Protein AF-X8H817-F1 (afdb_monomer)

Solvent-accessible surface area (backbone atoms only — not comparable to full-atom values): 5198 Å² total; per-residue (Å²): 119,50,80,57,96,60,36,35,41,35,49,22,37,63,68,61,91,47,58,87,90,67,58,51,70,64,45,30,62,65,39,82,73,77,47,41,82,51,52,72,82,87,36,37,38,39,27,26,82,68,52,31,90,83,37,42,64,40,80,49,59,57,52,23,33,37,44,25,6,32,41,92,81,58,56,22,47,44,48,66,48,84,89,82,64,49,74,47,76,49,112

Foldseek 3Di:
DDDDPAEDEAEADDQQVDDPVPDDPCCRHPDPDPNLVRNPPNHAYEYEDPADPVLDWDDDHPNYIYQRSVCVPVVKHWDADVPVRDIDIDD

Nearest PDB structures (foldseek):
  8x3z-assembly1_A  TM=3.411E-01  e=7.784E+00  Chryseomicrobium sp.

Mean predicted aligned error: 2.32 Å

Secondary structure (DSSP, 8-state):
-EE-SSEEE-SS---TTS-STT--HHHHHH--S-GGGG--SSSEEEE-SS--TTSS-EEETTTEEE----HHHH--EEEE-TTT--EEEE-

Radius of gyration: 12.79 Å; Cα contacts (8 Å, |Δi|>4): 185; chains: 1; bounding box: 32×25×30 Å

pLDDT: mean 96.74, std 1.48, range [90.44, 98.5]

Sequence (91 aa):
MIVSDKSIFVHAGFDCSKSVEEQEVDYLVWNRDNFWENNNTGKNIFFGHTPSVSGKVREYPNNVFCLDTGSFFNYRLGAMEVKSKEIFYVE

Structure (mmCIF, N/CA/C/O backbone):
data_AF-X8H817-F1
#
_entry.id   AF-X8H817-F1
#
loop_
_atom_site.group_PDB
_atom_site.id
_atom_site.type_symbol
_atom_site.label_atom_id
_atom_site.label_alt_id
_atom_site.label_comp_id
_atom_site.label_asym_id
_atom_site.label_entity_id
_atom_site.label_seq_id
_atom_site.pdbx_PDB_ins_code
_atom_site.Cartn_x
_atom_site.Cartn_y
_atom_site.Cartn_z
_atom_site.occupancy
_atom_site.B_iso_or_equiv
_atom_site.auth_seq_id
_atom_site.auth_comp_id
_atom_site.auth_asym_id
_atom_site.auth_atom_id
_atom_site.pdbx_PDB_model_num
ATOM 1 N N . MET A 1 1 ? -11.098 -0.236 -3.052 1.00 96.12 1 MET A N 1
ATOM 2 C CA . MET A 1 1 ? -10.527 -0.409 -1.700 1.00 96.12 1 MET A CA 1
ATOM 3 C C . MET A 1 1 ? -10.902 -1.792 -1.195 1.00 96.12 1 MET A C 1
ATOM 5 O O . MET A 1 1 ? -12.007 -2.234 -1.481 1.00 96.12 1 MET A O 1
ATOM 9 N N . ILE A 1 2 ? -10.000 -2.473 -0.491 1.00 97.38 2 ILE A N 1
ATOM 10 C CA . ILE A 1 2 ? -10.264 -3.749 0.189 1.00 97.38 2 ILE A CA 1
ATOM 11 C C . ILE A 1 2 ? -9.881 -3.574 1.656 1.00 97.38 2 ILE A C 1
ATOM 13 O O . ILE A 1 2 ? -8.809 -3.046 1.947 1.00 97.38 2 ILE A O 1
ATOM 17 N N . VAL A 1 3 ? -10.738 -4.017 2.573 1.00 97.75 3 VAL A N 1
ATOM 18 C CA . VAL A 1 3 ? -10.510 -3.908 4.019 1.00 97.75 3 VAL A CA 1
ATOM 19 C C . VAL A 1 3 ? -10.517 -5.297 4.646 1.00 97.75 3 VAL A C 1
ATOM 21 O O . VAL A 1 3 ? -11.355 -6.134 4.329 1.00 97.75 3 VAL A O 1
ATOM 24 N N . SER A 1 4 ? -9.557 -5.530 5.533 1.00 96.44 4 SER A N 1
ATOM 25 C CA . SER A 1 4 ? -9.415 -6.736 6.349 1.00 96.44 4 SER A CA 1
ATOM 26 C C . SER A 1 4 ? -9.289 -6.360 7.826 1.00 96.44 4 SER A C 1
ATOM 28 O O . SER A 1 4 ? -9.230 -5.178 8.183 1.00 96.44 4 SER A O 1
ATOM 30 N N . ASP A 1 5 ? -9.158 -7.353 8.703 1.00 95.94 5 ASP A N 1
ATOM 31 C CA . ASP A 1 5 ? -9.000 -7.131 10.144 1.00 95.94 5 ASP A CA 1
ATOM 32 C C . ASP A 1 5 ? -7.771 -6.280 10.490 1.00 95.94 5 ASP A C 1
ATOM 34 O O . ASP A 1 5 ? -7.845 -5.435 11.381 1.00 95.94 5 ASP A O 1
ATOM 38 N N . LYS A 1 6 ? -6.662 -6.438 9.756 1.00 97.19 6 LYS A N 1
ATOM 39 C CA . LYS A 1 6 ? -5.379 -5.772 10.057 1.00 97.19 6 LYS A CA 1
ATOM 40 C C . LYS A 1 6 ? -4.927 -4.764 9.005 1.00 97.19 6 LYS A C 1
ATOM 42 O O . LYS A 1 6 ? -3.910 -4.098 9.201 1.00 97.19 6 LYS A O 1
ATOM 47 N N . SER A 1 7 ? -5.591 -4.691 7.854 1.00 98.06 7 SER A N 1
ATOM 48 C CA . SER A 1 7 ? -5.061 -3.943 6.708 1.00 98.06 7 SER A CA 1
ATOM 49 C C . SER A 1 7 ? -6.139 -3.374 5.797 1.00 98.06 7 SER A C 1
ATOM 51 O O . SER A 1 7 ? -7.181 -4.000 5.599 1.00 98.06 7 SER A O 1
ATOM 53 N N . ILE A 1 8 ? -5.839 -2.216 5.220 1.00 98.44 8 ILE A N 1
ATOM 54 C CA . ILE A 1 8 ? -6.596 -1.525 4.179 1.00 98.44 8 ILE A CA 1
ATOM 55 C C . ILE A 1 8 ? -5.712 -1.469 2.930 1.00 98.44 8 ILE A C 1
ATOM 57 O O . ILE A 1 8 ? -4.545 -1.090 2.999 1.00 98.44 8 ILE A O 1
ATOM 61 N N . PHE A 1 9 ? -6.278 -1.833 1.786 1.00 98.50 9 PHE A N 1
ATOM 62 C CA . PHE A 1 9 ? -5.638 -1.753 0.478 1.00 98.50 9 PHE A CA 1
ATOM 63 C C . PHE A 1 9 ? -6.401 -0.752 -0.383 1.00 98.50 9 PHE A C 1
ATOM 65 O O . PHE A 1 9 ? -7.604 -0.914 -0.630 1.00 98.50 9 PHE A O 1
ATOM 72 N N . VAL A 1 10 ? -5.716 0.286 -0.846 1.00 98.31 10 VAL A N 1
ATOM 73 C CA . VAL A 1 10 ? -6.311 1.390 -1.606 1.00 98.31 10 VAL A CA 1
ATOM 74 C C . VAL A 1 10 ? -5.408 1.789 -2.770 1.00 98.31 10 VAL A C 1
ATOM 76 O O . VAL A 1 10 ? -4.232 1.456 -2.776 1.00 98.31 10 VAL A O 1
ATOM 79 N N . HIS A 1 11 ? -5.950 2.440 -3.799 1.00 98.44 11 HIS A N 1
ATOM 80 C CA . HIS A 1 11 ? -5.148 2.811 -4.964 1.00 98.44 11 HIS A CA 1
ATOM 81 C C . HIS A 1 11 ? -4.247 4.021 -4.675 1.00 98.44 11 HIS A C 1
ATOM 83 O O . HIS A 1 11 ? -3.037 3.909 -4.852 1.00 98.44 11 HIS A O 1
ATOM 89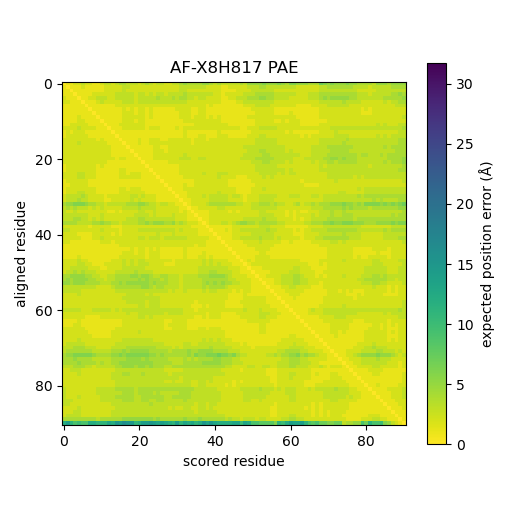 N N . ALA A 1 12 ? -4.813 5.143 -4.213 1.00 98.12 12 ALA A N 1
ATOM 90 C CA . ALA A 1 12 ? -4.088 6.410 -4.079 1.00 98.12 12 ALA A CA 1
ATOM 91 C C . ALA A 1 12 ? -4.016 6.961 -2.651 1.00 98.12 12 ALA A C 1
ATOM 93 O O . ALA A 1 12 ? -2.946 7.357 -2.201 1.00 98.12 12 ALA A O 1
ATOM 94 N N . GLY A 1 13 ? -5.123 6.973 -1.913 1.00 97.19 13 GLY A N 1
ATOM 95 C CA . GLY A 1 13 ? -5.121 7.477 -0.542 1.00 97.19 13 GLY A CA 1
ATOM 96 C C . GLY A 1 13 ? -6.350 7.070 0.244 1.00 97.19 13 GLY A C 1
ATOM 97 O O . GLY A 1 13 ? -7.308 6.560 -0.322 1.00 97.19 13 GLY A O 1
ATOM 98 N N . PHE A 1 14 ? -6.304 7.269 1.557 1.00 97.94 14 PHE A N 1
ATOM 99 C CA . PHE A 1 14 ? -7.409 6.983 2.467 1.00 97.94 14 PHE A CA 1
ATOM 100 C C . PHE A 1 14 ? -7.653 8.199 3.360 1.00 97.94 14 PHE A C 1
ATOM 102 O O . PHE A 1 14 ? -6.725 8.672 4.021 1.00 97.94 14 PHE A O 1
ATOM 109 N N . ASP A 1 15 ? -8.878 8.719 3.358 1.00 97.50 15 ASP A N 1
ATOM 110 C CA . ASP A 1 15 ? -9.236 9.883 4.160 1.00 97.50 15 ASP A CA 1
ATOM 111 C C . ASP A 1 15 ? -9.387 9.445 5.619 1.00 97.50 15 ASP A C 1
ATOM 113 O O . ASP A 1 15 ? -10.392 8.851 6.009 1.00 97.50 15 ASP A O 1
ATOM 117 N N . CYS A 1 16 ? -8.366 9.734 6.426 1.00 96.12 16 CYS A N 1
ATOM 118 C CA . CYS A 1 16 ? -8.299 9.337 7.834 1.00 96.12 16 CYS A CA 1
ATOM 119 C C . CYS A 1 16 ? -9.252 10.141 8.740 1.00 96.12 16 CYS A C 1
ATOM 121 O O . CYS A 1 16 ? -9.319 9.881 9.943 1.00 96.12 16 CYS A O 1
ATOM 123 N N . SER A 1 17 ? -9.972 11.127 8.193 1.00 95.94 17 SER A N 1
ATOM 124 C CA . SER A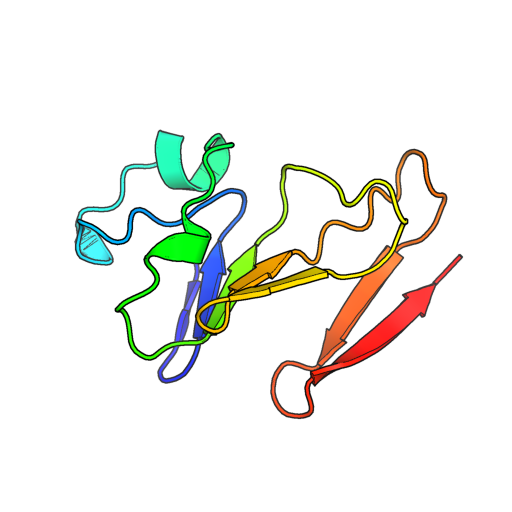 1 17 ? -11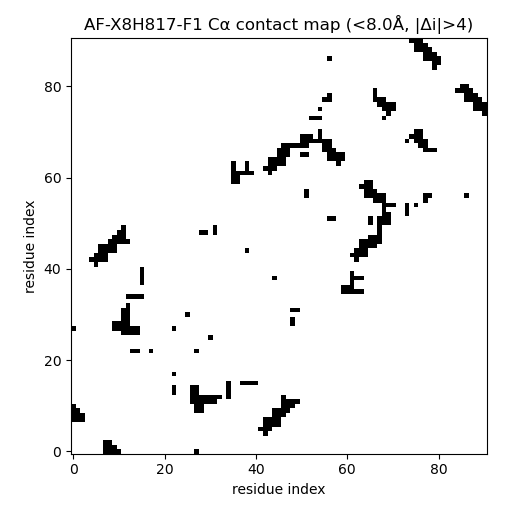.034 11.848 8.904 1.00 95.94 17 SER A CA 1
ATOM 125 C C . SER A 1 17 ? -12.410 11.187 8.770 1.00 95.94 17 SER A C 1
ATOM 127 O O . SER A 1 17 ? -13.324 11.537 9.515 1.00 95.94 17 SER A O 1
ATOM 129 N N . LYS A 1 18 ? -12.553 10.219 7.855 1.00 96.88 18 LYS A N 1
ATOM 130 C CA . LYS A 1 18 ? -13.812 9.540 7.537 1.00 96.88 18 LYS A CA 1
ATOM 131 C C . LYS A 1 18 ? -13.755 8.053 7.871 1.00 96.88 18 LYS A C 1
ATOM 133 O O . LYS A 1 18 ? -12.686 7.440 7.890 1.00 96.88 18 LYS A O 1
ATOM 138 N N . SER A 1 19 ? -14.920 7.449 8.099 1.00 95.88 19 SER A N 1
ATOM 139 C CA . SER A 1 19 ? -15.031 5.989 8.189 1.00 95.88 19 SER A CA 1
ATOM 140 C C . SER A 1 19 ? -14.743 5.314 6.840 1.00 95.88 19 SER A C 1
ATOM 142 O O . SER A 1 19 ? -14.591 5.972 5.808 1.00 95.88 19 SER A O 1
ATOM 144 N N . VAL A 1 20 ? -14.654 3.982 6.837 1.00 95.44 20 VAL A N 1
ATOM 145 C CA . VAL A 1 20 ? -14.454 3.183 5.615 1.00 95.44 20 VAL A CA 1
ATOM 146 C C . VAL A 1 20 ? -15.640 3.345 4.660 1.00 95.44 20 VAL A C 1
ATOM 148 O O . VAL A 1 20 ? -15.459 3.378 3.445 1.00 95.44 20 VAL A O 1
ATOM 151 N N . GLU A 1 21 ? -16.843 3.463 5.211 1.00 95.81 21 GLU A N 1
ATO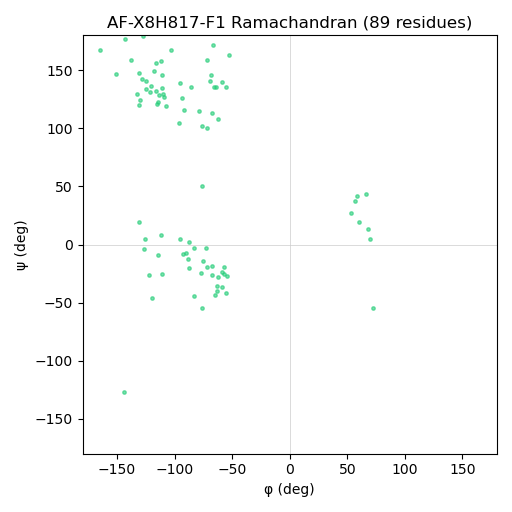M 152 C CA . GLU A 1 21 ? -18.106 3.551 4.483 1.00 95.81 21 GLU A CA 1
ATOM 153 C C . GLU A 1 21 ? -18.337 4.943 3.874 1.00 95.81 21 GLU A C 1
ATOM 155 O O . GLU A 1 21 ? -19.047 5.067 2.880 1.00 95.81 21 GLU A O 1
ATOM 160 N N . GLU A 1 22 ? -17.715 5.977 4.443 1.00 97.94 22 GLU A N 1
ATOM 161 C CA . GLU A 1 22 ? -17.853 7.383 4.031 1.00 97.94 22 GLU A CA 1
ATOM 162 C C . GLU A 1 22 ? -16.748 7.848 3.068 1.00 97.94 22 GLU A C 1
ATOM 164 O O . GLU A 1 22 ? -16.662 9.031 2.730 1.00 97.94 22 GLU A O 1
ATOM 169 N N . GLN A 1 23 ? -15.865 6.944 2.640 1.00 98.06 23 GLN A N 1
ATOM 170 C CA . GLN A 1 23 ? -14.790 7.289 1.715 1.00 98.06 23 GLN A CA 1
ATOM 171 C C . GLN A 1 23 ? -15.341 7.733 0.353 1.00 98.06 23 GLN A C 1
ATOM 173 O O . GLN A 1 23 ? -16.182 7.063 -0.246 1.00 98.06 23 GLN A O 1
ATOM 178 N N . GLU A 1 24 ? -14.779 8.813 -0.190 1.00 98.06 24 GLU A N 1
ATOM 179 C CA . GLU A 1 24 ? -15.108 9.279 -1.539 1.00 98.06 24 GLU A CA 1
ATOM 180 C C . GLU A 1 24 ? -14.254 8.562 -2.581 1.00 98.06 24 GLU A C 1
ATOM 182 O O . GLU A 1 24 ? -13.031 8.471 -2.445 1.00 98.06 24 GLU A O 1
ATOM 187 N N . VAL A 1 25 ? -14.883 8.117 -3.669 1.00 97.81 25 VAL A N 1
ATOM 188 C CA . VAL A 1 25 ? -14.194 7.404 -4.758 1.00 97.81 25 VAL A CA 1
ATOM 189 C C . VAL A 1 25 ? -13.029 8.222 -5.318 1.00 97.81 25 VAL A C 1
ATOM 191 O O . VAL A 1 25 ? -11.947 7.672 -5.526 1.00 97.81 25 VAL A O 1
ATOM 194 N N . ASP A 1 26 ? -13.216 9.530 -5.497 1.00 98.12 26 ASP A N 1
ATOM 195 C CA . ASP A 1 26 ? -12.170 10.405 -6.028 1.00 98.12 26 ASP A CA 1
ATOM 196 C C . ASP A 1 26 ? -10.953 10.473 -5.103 1.00 98.12 26 ASP A C 1
ATOM 198 O O . ASP A 1 26 ? -9.820 10.394 -5.574 1.00 98.12 26 ASP A O 1
ATOM 202 N N . TYR A 1 27 ? -11.159 10.521 -3.784 1.00 97.62 27 TYR A N 1
ATOM 203 C CA . TYR A 1 27 ? -10.055 10.502 -2.824 1.00 97.62 27 TYR A CA 1
ATOM 204 C C . TYR A 1 27 ? -9.304 9.164 -2.875 1.00 97.62 27 TYR A C 1
ATOM 206 O O . TYR A 1 27 ? -8.074 9.124 -2.938 1.00 97.62 27 TYR A O 1
ATOM 214 N N . LEU A 1 28 ? -10.041 8.050 -2.935 1.00 98.06 28 LEU A N 1
ATOM 215 C CA . LEU A 1 28 ? -9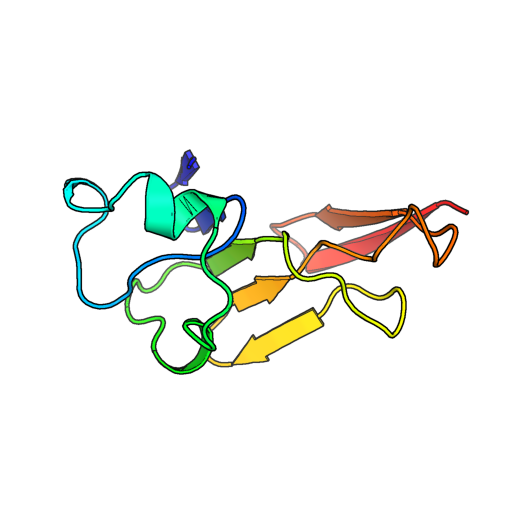.460 6.706 -2.979 1.00 98.06 28 LEU A CA 1
ATOM 216 C C . LEU A 1 28 ? -8.590 6.458 -4.225 1.00 98.06 28 LEU A C 1
ATOM 218 O O . LEU A 1 28 ? -7.681 5.619 -4.174 1.00 98.06 28 LEU A O 1
ATOM 222 N N . VAL A 1 29 ? -8.874 7.146 -5.337 1.00 98.25 29 VAL A N 1
ATOM 223 C CA . VAL A 1 29 ? -8.260 6.892 -6.655 1.00 98.25 29 VAL A CA 1
ATOM 224 C C . VAL A 1 29 ? -7.313 8.007 -7.117 1.00 98.25 29 VAL A C 1
ATOM 226 O O . VAL A 1 29 ? -6.391 7.729 -7.879 1.00 98.25 29 VAL A O 1
ATOM 229 N N . TRP A 1 30 ? -7.472 9.245 -6.650 1.00 98.12 30 TRP A N 1
ATOM 230 C CA . TRP A 1 30 ? -6.720 10.389 -7.184 1.00 98.12 30 TRP A CA 1
ATOM 231 C C . TRP A 1 30 ? -5.970 11.213 -6.142 1.00 98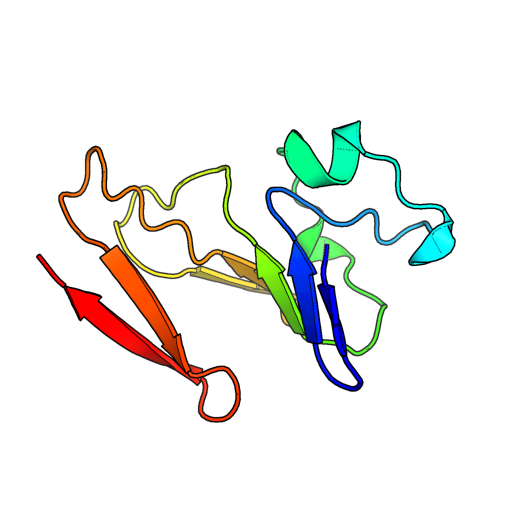.12 30 TRP A C 1
ATOM 233 O O . TRP A 1 30 ? -5.242 12.134 -6.518 1.00 98.12 30 TRP A O 1
ATOM 243 N N . ASN A 1 31 ? -6.114 10.904 -4.851 1.00 96.56 31 ASN A N 1
ATOM 244 C CA . ASN A 1 31 ? -5.441 11.666 -3.809 1.00 96.56 31 ASN A CA 1
ATOM 245 C C . ASN A 1 31 ? -3.907 11.658 -3.971 1.00 96.56 31 ASN A C 1
ATOM 247 O O . ASN A 1 31 ? -3.289 10.630 -4.259 1.00 96.56 31 ASN A O 1
ATOM 251 N N . ARG A 1 32 ? -3.290 12.818 -3.727 1.00 96.00 32 ARG A N 1
ATOM 252 C CA . ARG A 1 32 ? -1.828 12.993 -3.675 1.00 96.00 32 ARG A CA 1
ATOM 253 C C . ARG A 1 32 ? -1.347 13.643 -2.377 1.00 96.00 32 ARG A C 1
ATOM 255 O O . ARG A 1 32 ? -0.154 13.904 -2.250 1.00 96.00 32 ARG A O 1
ATOM 262 N N . ASP A 1 33 ? -2.252 13.882 -1.432 1.00 93.19 33 ASP A N 1
ATOM 263 C CA . ASP A 1 33 ? -1.929 14.476 -0.140 1.00 93.19 33 ASP A CA 1
ATOM 264 C C . ASP A 1 33 ? -1.170 13.493 0.760 1.00 93.19 33 ASP A C 1
ATOM 266 O O . ASP A 1 33 ? -1.287 12.270 0.625 1.00 93.19 33 ASP A O 1
ATOM 270 N N . ASN A 1 34 ? -0.459 14.031 1.753 1.00 94.50 34 ASN A N 1
ATOM 271 C CA . ASN A 1 34 ? 0.317 13.272 2.736 1.00 94.50 34 ASN A CA 1
ATOM 272 C C . ASN A 1 34 ? -0.561 12.614 3.824 1.00 94.50 34 ASN A C 1
ATOM 274 O O . ASN A 1 34 ? -0.302 12.749 5.020 1.00 94.50 34 ASN A O 1
ATOM 278 N N . PHE A 1 35 ? -1.615 11.890 3.439 1.00 95.44 35 PHE A N 1
ATOM 279 C CA . PHE A 1 35 ? -2.588 11.305 4.379 1.00 95.44 35 PHE A CA 1
ATOM 280 C C . PHE A 1 35 ? -1.952 10.338 5.397 1.00 95.44 35 PHE A C 1
ATOM 282 O O . PHE A 1 35 ? -2.476 10.142 6.494 1.00 95.44 35 PHE A O 1
ATOM 289 N N . TRP A 1 36 ? -0.792 9.762 5.059 1.00 95.44 36 TRP A N 1
ATOM 290 C CA . TRP A 1 36 ? -0.010 8.887 5.933 1.00 95.44 36 TRP A CA 1
ATOM 291 C C . TRP A 1 36 ? 0.393 9.531 7.266 1.00 95.44 36 TRP A C 1
ATOM 293 O O . TRP A 1 36 ? 0.671 8.824 8.232 1.00 95.44 36 TRP A O 1
ATOM 303 N N . GLU A 1 37 ? 0.381 10.860 7.369 1.00 95.31 37 GLU A N 1
ATOM 304 C CA . GLU A 1 37 ? 0.655 11.575 8.620 1.00 95.31 37 GLU A CA 1
ATOM 305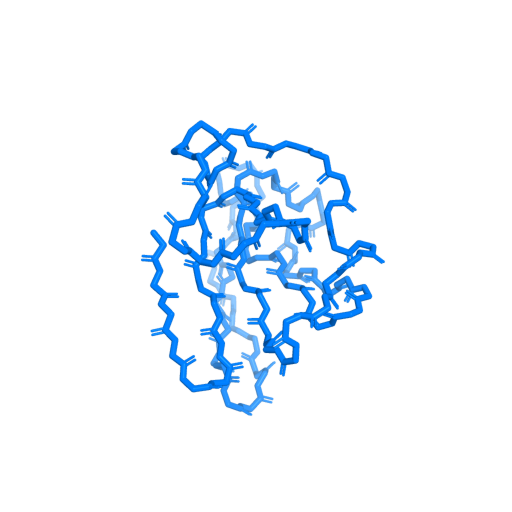 C C . GLU A 1 37 ? -0.425 11.360 9.692 1.00 95.31 37 GLU A C 1
ATOM 307 O O . GLU A 1 37 ? -0.141 11.542 10.874 1.00 95.31 37 GLU A O 1
ATOM 312 N N . ASN A 1 38 ? -1.626 10.905 9.312 1.00 95.19 38 ASN A N 1
ATOM 313 C CA . ASN A 1 38 ? -2.791 10.867 10.199 1.00 95.19 38 ASN A CA 1
ATOM 314 C C . ASN A 1 38 ? -3.529 9.519 10.226 1.00 95.19 38 ASN A C 1
ATOM 316 O O . ASN A 1 38 ? -4.687 9.478 10.640 1.00 95.19 38 ASN A O 1
ATOM 320 N N . ASN A 1 39 ? -2.902 8.408 9.812 1.00 96.88 39 ASN A N 1
ATOM 321 C CA . ASN A 1 39 ? -3.559 7.099 9.910 1.00 96.88 39 ASN A CA 1
ATOM 322 C C . ASN A 1 39 ? -3.863 6.740 11.376 1.00 96.88 39 ASN A C 1
ATOM 324 O O . ASN A 1 39 ? -2.979 6.382 12.152 1.00 96.88 39 ASN A O 1
ATOM 328 N N . ASN A 1 40 ? -5.146 6.796 11.718 1.00 95.75 40 ASN A N 1
ATOM 329 C CA . ASN A 1 40 ? -5.714 6.543 13.041 1.00 95.75 40 ASN A CA 1
ATOM 330 C C . ASN A 1 40 ? -6.572 5.261 13.077 1.00 95.75 40 ASN A C 1
ATOM 332 O O . ASN A 1 40 ? -7.223 4.974 14.078 1.00 95.75 40 ASN A O 1
ATOM 336 N N . THR A 1 41 ? -6.558 4.465 12.003 1.00 96.00 41 THR A N 1
ATOM 337 C CA . THR A 1 41 ? -7.445 3.299 11.831 1.00 96.00 41 THR A CA 1
ATOM 338 C C . THR A 1 41 ? -7.042 2.082 12.669 1.00 96.00 41 THR A C 1
ATOM 340 O O . THR A 1 41 ? -7.793 1.111 12.763 1.00 96.00 41 THR A O 1
ATOM 343 N N . GLY A 1 42 ? -5.821 2.079 13.218 1.00 96.31 42 GLY A N 1
ATOM 344 C CA . GLY A 1 42 ? -5.211 0.907 13.856 1.00 96.31 42 GLY A CA 1
ATOM 345 C C . GLY A 1 42 ? -4.820 -0.214 12.880 1.00 96.31 42 GLY A C 1
ATOM 346 O O . GLY A 1 42 ? -4.380 -1.276 13.320 1.00 96.31 42 GLY A O 1
ATOM 347 N N . LYS A 1 43 ? -4.964 -0.000 11.564 1.00 97.56 43 LYS A N 1
ATOM 348 C CA . LYS A 1 43 ? -4.631 -0.957 10.497 1.00 97.56 43 LYS A CA 1
ATOM 349 C C . LYS A 1 43 ? -3.432 -0.464 9.684 1.00 97.56 43 LYS A C 1
ATOM 351 O O . LYS A 1 43 ? -3.161 0.734 9.618 1.00 97.56 43 LYS A O 1
ATOM 356 N N . ASN A 1 44 ? -2.746 -1.390 9.017 1.00 98.12 44 ASN A N 1
ATOM 357 C CA . ASN A 1 44 ? -1.791 -1.031 7.966 1.00 98.12 44 ASN A CA 1
ATOM 358 C C . ASN A 1 44 ? -2.551 -0.486 6.749 1.00 98.12 44 ASN A C 1
ATOM 360 O O . ASN A 1 44 ? -3.574 -1.065 6.379 1.00 98.12 44 ASN A O 1
ATOM 364 N N . ILE A 1 45 ? -2.041 0.552 6.090 1.00 98.31 45 ILE A N 1
ATOM 365 C CA . ILE A 1 45 ? -2.590 1.031 4.815 1.00 98.31 45 ILE A CA 1
ATOM 366 C C . ILE A 1 45 ? -1.560 0.805 3.712 1.00 98.31 45 ILE A C 1
ATOM 368 O O . ILE A 1 45 ? -0.450 1.319 3.788 1.00 98.31 45 ILE A O 1
ATOM 372 N N . PHE A 1 46 ? -1.931 0.062 2.673 1.00 98.38 46 PHE A N 1
ATOM 373 C CA . PHE A 1 46 ? -1.102 -0.171 1.492 1.00 98.38 46 PHE A CA 1
ATOM 374 C C . PHE A 1 46 ? -1.691 0.579 0.298 1.00 98.38 46 PHE A C 1
ATOM 376 O O . PHE A 1 46 ? -2.877 0.417 -0.004 1.00 98.38 46 PHE A O 1
ATOM 383 N N . PHE A 1 47 ? -0.870 1.391 -0.369 1.00 98.31 47 PHE A N 1
ATOM 384 C CA . PHE A 1 47 ? -1.294 2.240 -1.482 1.00 98.31 47 PHE A CA 1
ATOM 385 C C . PHE A 1 47 ? -0.243 2.359 -2.594 1.00 98.31 47 PHE A C 1
ATOM 387 O O . PHE A 1 47 ? 0.850 1.800 -2.495 1.00 98.31 47 PHE A O 1
ATOM 394 N N . GLY A 1 48 ? -0.583 3.068 -3.671 1.00 97.38 48 GLY A N 1
ATOM 395 C CA . GLY A 1 48 ? 0.304 3.378 -4.789 1.00 97.38 48 GLY A CA 1
ATOM 396 C C . GLY A 1 48 ? 0.044 4.772 -5.367 1.00 97.38 48 GLY A C 1
ATOM 397 O O . GLY A 1 48 ? 0.031 5.754 -4.629 1.00 97.38 48 GLY A O 1
ATOM 398 N N . HIS A 1 49 ? -0.173 4.860 -6.683 1.00 97.38 49 HIS A N 1
ATOM 399 C CA . HIS A 1 49 ? -0.565 6.063 -7.437 1.00 97.38 49 HIS A CA 1
ATOM 400 C C . HIS A 1 49 ? 0.515 7.136 -7.624 1.00 97.38 49 HIS A C 1
ATOM 402 O O . HIS A 1 49 ? 0.772 7.572 -8.749 1.00 97.38 49 HIS A O 1
ATOM 408 N N . THR A 1 50 ? 1.115 7.617 -6.532 1.00 96.31 50 THR A N 1
ATOM 409 C CA . THR A 1 50 ? 2.262 8.527 -6.611 1.00 96.31 50 THR A CA 1
ATOM 410 C C . THR A 1 50 ? 3.536 7.701 -6.467 1.00 96.31 50 THR A C 1
ATOM 412 O O . THR A 1 50 ? 3.854 7.267 -5.355 1.00 96.31 50 THR A O 1
ATOM 415 N N . PRO A 1 51 ? 4.267 7.464 -7.570 1.00 95.94 51 PRO A N 1
ATOM 416 C CA . PRO A 1 51 ? 5.351 6.505 -7.571 1.00 95.94 51 PRO A CA 1
ATOM 417 C C . PRO A 1 51 ? 6.530 6.974 -6.726 1.00 95.94 51 PRO A C 1
ATOM 419 O O . PRO A 1 51 ? 6.901 8.151 -6.673 1.00 95.94 51 PRO A O 1
ATOM 422 N N . SER A 1 52 ? 7.185 6.003 -6.107 1.00 94.00 52 SER A N 1
ATOM 423 C CA . SER A 1 52 ? 8.457 6.191 -5.443 1.00 94.00 52 SER A CA 1
ATOM 424 C C . SER A 1 52 ? 9.558 6.490 -6.459 1.00 94.00 52 SER A C 1
ATOM 426 O O . SER A 1 52 ? 9.986 5.626 -7.220 1.00 94.00 52 SER A O 1
ATOM 428 N N . VAL A 1 53 ? 10.088 7.712 -6.417 1.00 93.12 53 VAL A N 1
ATOM 429 C CA . VAL A 1 53 ? 11.233 8.151 -7.237 1.00 93.12 53 VAL A CA 1
ATOM 430 C C . VAL A 1 53 ? 12.476 7.271 -7.030 1.00 93.12 53 VAL A C 1
ATOM 432 O O . VAL A 1 53 ? 13.300 7.162 -7.925 1.00 93.12 53 VAL A O 1
ATOM 435 N N . SER A 1 54 ? 12.620 6.608 -5.876 1.00 95.00 54 SER A N 1
ATOM 436 C CA . SER A 1 54 ? 13.765 5.725 -5.609 1.00 95.00 54 SER A CA 1
ATOM 437 C C . SER A 1 54 ? 13.607 4.313 -6.187 1.00 95.00 54 SER A C 1
ATOM 439 O O . SER A 1 54 ? 14.502 3.487 -6.002 1.00 95.00 54 SER A O 1
ATOM 441 N N . GLY A 1 55 ? 12.468 3.995 -6.813 1.00 96.06 55 GLY A N 1
ATOM 442 C CA . GLY A 1 55 ? 12.170 2.652 -7.314 1.00 96.06 55 GLY A CA 1
ATOM 443 C C . GLY A 1 55 ? 11.966 1.605 -6.219 1.00 96.06 55 GLY A C 1
ATOM 444 O O . GLY A 1 55 ? 11.999 0.411 -6.493 1.00 96.06 55 GLY A O 1
ATOM 445 N N . LYS A 1 56 ? 11.806 2.028 -4.962 1.00 97.25 56 LYS A N 1
ATOM 446 C CA . LYS A 1 56 ? 11.653 1.144 -3.799 1.00 97.25 56 LYS A CA 1
ATOM 447 C C . LYS A 1 56 ? 10.307 1.357 -3.133 1.00 97.25 56 LYS A C 1
ATOM 449 O O . LYS A 1 56 ? 9.809 2.484 -3.124 1.00 97.25 56 LYS A O 1
ATOM 454 N N . VAL A 1 57 ? 9.774 0.295 -2.534 1.00 97.62 57 VAL A N 1
ATOM 455 C CA . VAL A 1 57 ? 8.635 0.395 -1.617 1.00 97.62 57 VAL A CA 1
ATOM 456 C C . VAL A 1 57 ? 8.989 1.380 -0.501 1.00 97.62 57 VAL A C 1
ATOM 458 O O . VAL A 1 57 ? 10.105 1.349 0.023 1.00 97.62 57 VAL A O 1
ATOM 461 N N . ARG A 1 58 ? 8.061 2.278 -0.165 1.00 97.00 58 ARG A N 1
ATOM 462 C CA . ARG A 1 58 ? 8.248 3.279 0.893 1.00 97.00 58 ARG A CA 1
ATOM 463 C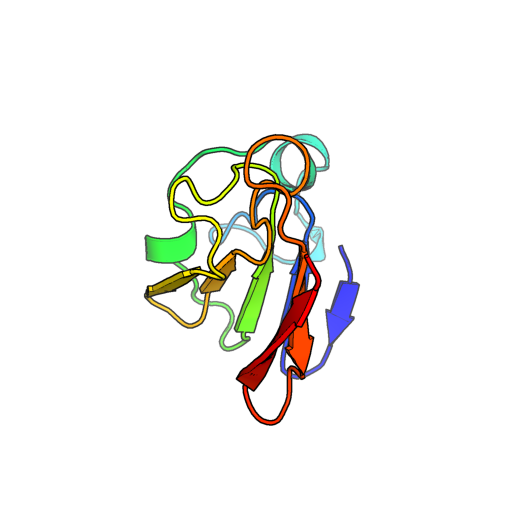 C . ARG A 1 58 ? 7.366 2.959 2.083 1.00 97.00 58 ARG A C 1
ATOM 465 O O . ARG A 1 58 ? 6.160 2.802 1.926 1.00 97.00 58 ARG A O 1
ATOM 472 N N . GLU A 1 59 ? 7.971 2.931 3.260 1.00 96.56 59 GLU A N 1
ATOM 473 C CA . GLU A 1 59 ? 7.260 2.965 4.533 1.00 96.56 59 GLU A CA 1
ATOM 474 C C . GLU A 1 59 ? 7.180 4.420 5.001 1.00 96.56 59 GLU A C 1
ATOM 476 O O . GLU A 1 59 ? 8.186 5.131 5.062 1.00 96.56 59 GLU A O 1
ATOM 481 N N . TYR A 1 60 ? 5.963 4.865 5.278 1.00 96.62 60 TYR A N 1
ATOM 482 C CA . TYR A 1 60 ? 5.644 6.154 5.869 1.00 96.62 60 TYR A CA 1
ATOM 483 C C . TYR A 1 60 ? 5.299 5.968 7.355 1.00 96.62 60 TYR A C 1
ATOM 485 O O . TYR A 1 60 ? 5.069 4.839 7.806 1.00 96.62 60 TYR A O 1
ATOM 493 N N . PRO A 1 61 ? 5.229 7.060 8.139 1.00 96.00 61 PRO A N 1
ATOM 494 C CA . PRO A 1 61 ? 4.695 7.007 9.495 1.00 96.00 61 PRO A CA 1
ATOM 495 C C . PRO A 1 61 ? 3.305 6.357 9.569 1.00 96.00 61 PRO A C 1
ATOM 497 O O . PRO A 1 61 ? 2.596 6.223 8.572 1.00 96.00 61 PRO A O 1
ATOM 500 N N . ASN A 1 62 ? 2.909 5.965 10.781 1.00 97.00 62 ASN A N 1
ATOM 501 C CA . ASN A 1 62 ? 1.576 5.435 11.081 1.00 97.00 62 ASN A CA 1
ATOM 502 C C . ASN A 1 62 ? 1.175 4.202 10.249 1.00 97.00 62 ASN A C 1
ATOM 504 O O . ASN A 1 62 ? 0.010 4.042 9.895 1.00 97.00 62 ASN A O 1
ATOM 508 N N . ASN A 1 63 ? 2.118 3.299 9.962 1.00 97.31 63 ASN A N 1
ATOM 509 C CA . ASN A 1 63 ? 1.860 2.037 9.256 1.00 97.31 63 ASN A CA 1
ATOM 510 C C . ASN A 1 63 ? 1.246 2.221 7.855 1.00 97.31 63 ASN A C 1
ATOM 512 O O . ASN A 1 63 ? 0.330 1.484 7.473 1.00 97.31 63 ASN A O 1
ATOM 516 N N . VAL A 1 64 ? 1.733 3.199 7.092 1.00 98.19 64 VAL A N 1
ATOM 517 C CA . VAL A 1 64 ? 1.307 3.417 5.704 1.00 98.19 64 VAL A CA 1
ATOM 518 C C . VAL A 1 64 ? 2.442 3.076 4.739 1.00 98.19 64 VAL A C 1
ATOM 520 O O . VAL A 1 64 ? 3.585 3.467 4.947 1.00 98.19 64 VAL A O 1
ATOM 523 N N . PHE A 1 65 ? 2.142 2.340 3.672 1.00 98.06 65 PHE A N 1
ATOM 524 C CA . PHE A 1 65 ? 3.134 1.755 2.771 1.00 98.06 65 PHE A CA 1
ATOM 525 C C . PHE A 1 65 ? 2.783 2.056 1.311 1.00 98.06 65 PHE A C 1
ATOM 527 O O . PHE A 1 65 ? 1.735 1.626 0.829 1.00 98.06 65 PHE A O 1
ATOM 534 N N . CYS A 1 66 ? 3.667 2.750 0.589 1.00 97.88 66 CYS A N 1
ATOM 535 C CA . CYS A 1 66 ? 3.541 2.930 -0.858 1.00 97.88 66 CYS A CA 1
ATOM 536 C C . CYS A 1 66 ? 4.290 1.817 -1.591 1.00 97.88 66 CYS A C 1
ATOM 538 O O . CYS A 1 66 ? 5.518 1.726 -1.508 1.00 97.88 66 CYS A O 1
ATOM 540 N N . LEU A 1 67 ? 3.545 0.987 -2.319 1.00 97.94 67 LEU A N 1
ATOM 541 C CA . LEU A 1 67 ? 4.066 -0.116 -3.126 1.00 97.94 67 LEU A CA 1
ATOM 542 C C . LEU A 1 67 ? 4.334 0.289 -4.583 1.00 97.94 67 LEU A C 1
ATOM 544 O O . LEU A 1 67 ? 4.937 -0.478 -5.333 1.00 97.94 67 LEU A O 1
ATOM 548 N N . ASP A 1 68 ? 3.915 1.492 -4.988 1.00 97.88 68 ASP A N 1
ATOM 549 C CA . ASP A 1 68 ? 4.191 2.002 -6.327 1.00 97.88 68 ASP A CA 1
ATOM 550 C C . ASP A 1 68 ? 5.674 2.358 -6.458 1.00 97.88 68 ASP A C 1
ATOM 552 O O . ASP A 1 68 ? 6.165 3.394 -6.007 1.00 97.88 68 ASP A O 1
ATOM 556 N N . THR A 1 69 ? 6.398 1.441 -7.081 1.00 97.88 69 THR A N 1
ATOM 557 C CA . THR A 1 69 ? 7.829 1.535 -7.369 1.00 97.88 69 THR A CA 1
ATOM 558 C C . THR A 1 69 ? 8.105 2.247 -8.688 1.00 97.88 69 THR A C 1
ATOM 560 O O . THR A 1 69 ? 9.264 2.380 -9.071 1.00 97.88 69 THR A O 1
ATOM 563 N N . GLY A 1 70 ? 7.080 2.739 -9.390 1.00 97.12 70 GLY A N 1
ATOM 564 C CA . GLY A 1 70 ? 7.264 3.440 -10.651 1.00 97.12 70 GLY A CA 1
ATOM 565 C C . GLY A 1 70 ? 7.808 2.538 -11.752 1.00 97.12 70 GLY A C 1
ATOM 566 O O . GLY A 1 70 ? 8.710 2.945 -12.479 1.00 97.12 70 GLY A O 1
ATOM 567 N N . SER A 1 71 ? 7.291 1.312 -11.882 1.00 96.56 71 SER A N 1
ATOM 568 C CA . SER A 1 71 ? 7.834 0.297 -12.799 1.00 96.56 71 SER A CA 1
ATOM 569 C C . SER A 1 71 ? 7.952 0.771 -14.247 1.00 96.56 71 SER A C 1
ATOM 571 O O . SER A 1 71 ? 8.849 0.330 -14.955 1.00 96.56 71 SER A O 1
ATOM 573 N N . PHE A 1 72 ? 7.111 1.721 -14.668 1.00 94.56 72 PHE A N 1
ATOM 574 C CA . PHE A 1 72 ? 7.163 2.297 -16.012 1.00 94.56 72 PHE A CA 1
ATOM 575 C C . PHE A 1 72 ? 8.420 3.144 -16.296 1.00 94.56 72 PHE A C 1
ATOM 577 O O . PHE A 1 72 ? 8.783 3.280 -17.459 1.00 94.56 72 PHE A O 1
ATOM 584 N N . PHE A 1 73 ? 9.067 3.732 -15.278 1.00 95.81 73 PHE A N 1
ATOM 585 C CA . PHE A 1 73 ? 10.261 4.583 -15.453 1.00 95.81 73 PHE A CA 1
ATOM 586 C C . PHE A 1 73 ? 11.489 4.097 -14.685 1.00 95.81 73 PHE A C 1
ATOM 588 O O . PHE A 1 73 ? 12.610 4.375 -15.100 1.00 95.81 73 PHE A O 1
ATOM 595 N N . ASN A 1 74 ? 11.292 3.363 -13.588 1.00 96.19 74 ASN A N 1
ATOM 596 C CA . ASN A 1 74 ? 12.370 2.741 -12.821 1.00 96.19 74 ASN A CA 1
ATOM 597 C C . ASN A 1 74 ? 12.699 1.321 -13.300 1.00 96.19 74 ASN A C 1
ATOM 599 O O . ASN A 1 74 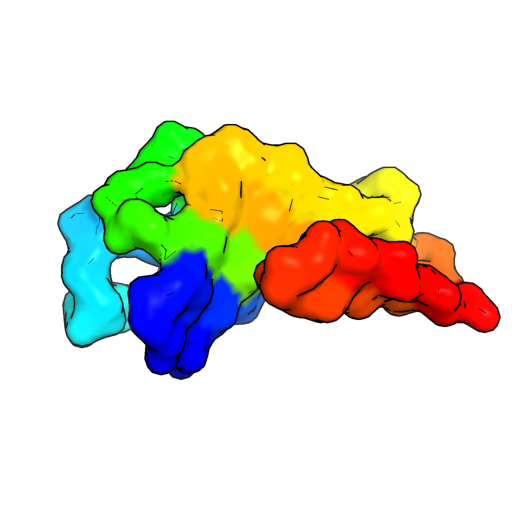? 13.654 0.741 -12.793 1.00 96.19 74 ASN A O 1
ATOM 603 N N . TYR A 1 75 ? 11.903 0.752 -14.219 1.00 95.62 75 TYR A N 1
ATOM 604 C CA . TYR A 1 75 ? 12.033 -0.628 -14.716 1.00 95.62 75 TYR A CA 1
ATOM 605 C C . TYR A 1 75 ? 12.056 -1.684 -13.603 1.00 95.62 75 TYR A C 1
ATOM 607 O O . TYR A 1 75 ? 12.638 -2.748 -13.752 1.00 95.62 75 TYR A O 1
ATOM 615 N N . ARG A 1 76 ? 11.426 -1.378 -12.466 1.00 95.44 76 ARG A N 1
ATOM 616 C CA . ARG A 1 76 ? 11.402 -2.237 -11.284 1.00 95.44 76 ARG A CA 1
ATOM 617 C C . ARG A 1 76 ? 9.987 -2.351 -10.750 1.00 95.44 76 ARG A C 1
ATOM 619 O O . ARG A 1 76 ? 9.327 -1.336 -10.527 1.00 95.44 76 ARG A O 1
ATOM 626 N N . LEU A 1 77 ? 9.532 -3.575 -10.512 1.00 97.50 77 LEU A N 1
ATOM 627 C CA . LEU A 1 77 ? 8.267 -3.874 -9.846 1.00 97.50 77 LEU A CA 1
ATOM 628 C C . LEU A 1 77 ? 8.540 -4.400 -8.439 1.00 97.50 77 LEU A C 1
ATOM 630 O O . LEU A 1 77 ? 9.190 -5.428 -8.274 1.00 97.50 77 LEU A O 1
ATOM 634 N N . GLY A 1 78 ? 8.044 -3.686 -7.432 1.00 97.12 78 GLY A N 1
ATOM 635 C CA . GLY A 1 78 ? 8.060 -4.107 -6.034 1.00 97.12 78 GLY A CA 1
ATOM 636 C C . GLY A 1 78 ? 6.763 -4.794 -5.622 1.00 97.12 78 GLY A C 1
ATOM 637 O O . GLY A 1 78 ? 5.674 -4.330 -5.953 1.00 97.12 78 GLY A O 1
ATOM 638 N N . ALA A 1 79 ? 6.882 -5.863 -4.844 1.00 97.38 79 ALA A N 1
ATOM 639 C CA . ALA A 1 79 ? 5.773 -6.517 -4.160 1.00 97.38 79 ALA A CA 1
ATOM 640 C C . ALA A 1 79 ? 6.135 -6.732 -2.687 1.00 97.38 79 ALA A C 1
ATOM 642 O O . ALA A 1 79 ? 7.300 -6.945 -2.363 1.00 97.38 79 ALA A O 1
ATOM 643 N N . MET A 1 80 ? 5.147 -6.684 -1.794 1.00 97.81 80 MET A N 1
ATOM 644 C CA . MET A 1 80 ? 5.345 -6.931 -0.365 1.00 97.81 80 MET A CA 1
ATOM 645 C C . MET A 1 80 ? 4.466 -8.091 0.098 1.00 97.81 80 MET A C 1
ATOM 647 O O . MET A 1 80 ? 3.257 -8.087 -0.142 1.00 97.81 80 MET A O 1
ATOM 651 N N . GLU A 1 81 ? 5.052 -9.051 0.811 1.00 97.50 81 GLU A N 1
ATOM 652 C CA . GLU A 1 81 ? 4.282 -10.015 1.594 1.00 97.50 81 GLU A CA 1
ATOM 653 C C . GLU A 1 81 ? 3.849 -9.337 2.900 1.00 97.50 81 GLU A C 1
ATOM 655 O O . GLU A 1 81 ? 4.660 -8.927 3.725 1.00 97.50 81 GLU A O 1
ATOM 660 N N . VAL A 1 82 ? 2.542 -9.153 3.069 1.00 94.19 82 VAL A N 1
ATOM 661 C CA . VAL A 1 82 ? 1.988 -8.220 4.062 1.00 94.19 82 VAL A CA 1
ATOM 662 C C . VAL A 1 82 ? 2.117 -8.679 5.518 1.00 94.19 82 VAL A C 1
ATOM 664 O O . VAL A 1 82 ? 2.003 -7.846 6.417 1.00 94.19 82 VAL A O 1
ATOM 667 N N . LYS A 1 83 ? 2.325 -9.977 5.787 1.00 92.62 83 LYS A N 1
ATOM 668 C CA . LYS A 1 83 ? 2.451 -10.496 7.162 1.00 92.62 83 LYS A CA 1
ATOM 669 C C . LYS A 1 83 ? 3.869 -10.336 7.707 1.00 92.62 83 LYS A C 1
ATOM 671 O O . LYS A 1 83 ? 4.036 -9.940 8.856 1.00 92.62 83 LYS A O 1
ATOM 676 N N . SER A 1 84 ? 4.865 -10.657 6.892 1.00 96.12 84 SER A N 1
ATOM 677 C CA . SER A 1 84 ? 6.297 -10.580 7.192 1.00 96.12 84 SER A CA 1
ATOM 678 C C . SER A 1 84 ? 6.893 -9.208 6.887 1.00 96.12 84 SER A C 1
ATOM 680 O O . SER A 1 84 ? 7.941 -8.872 7.432 1.00 96.12 84 SER A O 1
ATOM 682 N N . LYS A 1 85 ? 6.220 -8.419 6.037 1.00 94.81 85 LYS A N 1
ATOM 683 C CA . LYS A 1 85 ? 6.737 -7.198 5.405 1.00 94.81 85 LYS A CA 1
ATOM 684 C C . LYS A 1 85 ? 7.972 -7.445 4.529 1.00 94.81 85 LYS A C 1
ATOM 686 O O . LYS A 1 85 ? 8.700 -6.502 4.225 1.00 94.81 85 LYS A O 1
ATOM 691 N N . GLU A 1 86 ? 8.215 -8.687 4.107 1.00 98.00 86 GLU A N 1
ATOM 692 C CA . GLU A 1 86 ? 9.271 -8.993 3.146 1.00 98.00 86 GLU A CA 1
ATOM 693 C C . GLU A 1 86 ? 8.945 -8.354 1.792 1.00 98.00 86 GLU A C 1
ATOM 695 O O . GLU A 1 86 ? 7.800 -8.391 1.332 1.00 98.00 86 GLU A O 1
ATOM 700 N N . ILE A 1 87 ? 9.951 -7.738 1.169 1.00 98.19 87 ILE A N 1
ATOM 701 C CA . ILE A 1 87 ? 9.804 -7.018 -0.094 1.00 98.19 87 ILE A CA 1
ATOM 702 C C . ILE A 1 87 ? 10.590 -7.746 -1.177 1.00 98.19 87 ILE A C 1
ATOM 704 O O . ILE A 1 87 ? 11.788 -7.991 -1.038 1.00 98.19 87 ILE A O 1
ATOM 708 N N . PHE A 1 88 ? 9.913 -8.007 -2.284 1.00 98.06 88 PHE A N 1
ATOM 709 C CA . PHE A 1 88 ? 10.453 -8.630 -3.480 1.00 98.06 88 PHE A CA 1
ATOM 710 C C . PHE A 1 88 ? 10.505 -7.606 -4.603 1.00 98.06 88 PHE A C 1
ATOM 712 O O . PHE A 1 88 ? 9.624 -6.750 -4.715 1.00 98.06 88 PHE A O 1
ATOM 719 N N . TYR A 1 89 ? 11.520 -7.721 -5.451 1.00 97.94 89 TYR A N 1
ATOM 720 C CA . TYR A 1 89 ? 11.672 -6.889 -6.635 1.00 97.94 89 TYR A CA 1
ATOM 721 C C . TYR A 1 89 ? 11.895 -7.762 -7.864 1.00 97.94 89 TYR A C 1
ATOM 723 O O . TYR A 1 89 ? 12.584 -8.780 -7.789 1.00 97.94 89 TYR A O 1
ATOM 731 N N . VAL A 1 90 ? 11.318 -7.341 -8.985 1.00 97.06 90 VAL A N 1
ATOM 732 C CA . VAL A 1 90 ? 11.588 -7.881 -10.321 1.00 97.06 90 VAL A CA 1
ATOM 733 C C . VAL A 1 90 ? 11.996 -6.723 -11.227 1.00 97.06 90 VAL A C 1
ATOM 735 O O . VAL A 1 90 ? 11.436 -5.629 -11.109 1.00 97.06 90 VAL A O 1
ATOM 738 N N . GLU A 1 91 ? 12.973 -6.978 -12.095 1.00 90.44 91 GLU A N 1
ATOM 739 C CA . GLU A 1 91 ? 13.571 -6.047 -13.062 1.00 90.44 91 GLU A CA 1
ATOM 740 C C . GLU A 1 91 ? 13.670 -6.712 -14.437 1.00 90.44 91 GLU A C 1
ATOM 742 O O . GLU A 1 91 ? 13.964 -7.932 -14.466 1.00 90.44 91 GLU A O 1
#